Protein AF-A0A7T0BVK2-F1 (afdb_monomer)

Radius of gyration: 16.18 Å; Cα contacts (8 Å, |Δi|>4): 173; chains: 1; bounding box: 41×29×49 Å

Mean predicted aligned error: 6.43 Å

Solvent-accessible surface area (backbone atoms only — not comparable to full-atom values): 6666 Å² total; per-residue (Å²): 124,84,59,68,67,55,26,38,49,55,16,49,53,38,44,52,51,33,54,53,52,49,50,52,59,65,73,47,49,67,68,61,30,48,75,74,75,41,59,54,69,61,51,51,54,58,42,65,46,34,50,16,51,16,8,16,44,11,2,44,59,31,76,90,39,40,45,67,56,8,55,59,47,35,63,54,52,20,50,51,55,28,50,51,25,56,74,71,70,52,40,62,100,50,94,82,33,65,69,71,66,20,41,52,54,45,24,51,51,38,37,54,52,31,51,53,35,20,48,52,16,14,51,50,14,33,56,60,41,78,77,108

Structure (mmCIF, N/C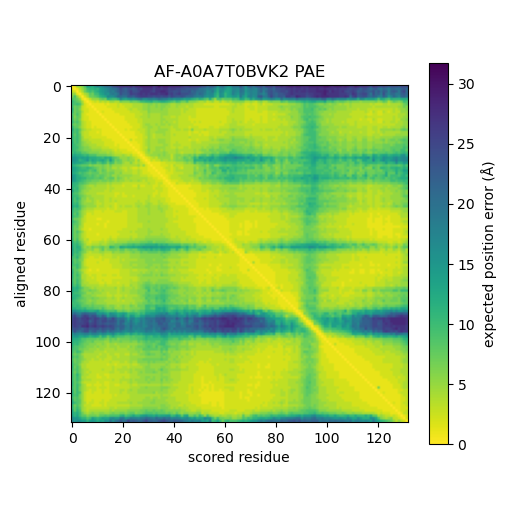A/C/O backbone):
data_AF-A0A7T0BVK2-F1
#
_entry.id   AF-A0A7T0BVK2-F1
#
loop_
_atom_site.group_PDB
_atom_site.id
_atom_site.type_symbol
_atom_site.label_atom_id
_atom_site.label_alt_id
_atom_site.label_comp_id
_atom_site.label_asym_id
_atom_site.label_entity_id
_atom_site.label_seq_id
_atom_site.pdbx_PDB_ins_code
_atom_site.Cartn_x
_atom_site.Cartn_y
_atom_site.Cartn_z
_atom_site.occupancy
_atom_site.B_iso_or_equiv
_atom_site.auth_seq_id
_atom_site.auth_comp_id
_atom_site.auth_asym_id
_atom_site.auth_atom_id
_atom_site.pdbx_PDB_model_num
ATOM 1 N N . MET A 1 1 ? 0.298 -7.810 25.614 1.00 47.44 1 MET A N 1
ATOM 2 C CA . MET A 1 1 ? 0.748 -7.564 24.225 1.00 47.44 1 MET A CA 1
ATOM 3 C C . MET A 1 1 ? 0.268 -8.588 23.179 1.00 47.44 1 MET A C 1
ATOM 5 O O . MET A 1 1 ? 0.495 -8.358 22.009 1.00 47.44 1 MET A O 1
ATOM 9 N N . LYS A 1 2 ? -0.501 -9.636 23.526 1.00 48.41 2 LYS A N 1
ATOM 10 C CA . LYS A 1 2 ? -0.890 -10.741 22.608 1.00 48.41 2 LYS A CA 1
ATOM 11 C C . LYS A 1 2 ? -1.872 -10.417 21.460 1.00 48.41 2 LYS A C 1
ATOM 13 O O . LYS A 1 2 ? -2.292 -11.306 20.735 1.00 48.41 2 LYS A O 1
ATOM 18 N N . ILE A 1 3 ? -2.328 -9.173 21.332 1.00 44.78 3 ILE A N 1
ATOM 19 C CA . ILE A 1 3 ? -3.443 -8.800 20.437 1.00 44.78 3 ILE A CA 1
ATOM 20 C C . ILE A 1 3 ? -2.969 -8.015 19.214 1.00 44.78 3 ILE A C 1
ATOM 22 O O . ILE A 1 3 ? -3.629 -8.044 18.179 1.00 44.78 3 ILE A O 1
ATOM 26 N N . LEU A 1 4 ? -1.806 -7.364 19.317 1.00 49.00 4 LEU A N 1
ATOM 27 C CA . LEU A 1 4 ? -1.128 -6.785 18.160 1.00 49.00 4 LEU A CA 1
ATOM 28 C C . LEU A 1 4 ? -0.649 -7.868 17.172 1.00 49.00 4 LEU A C 1
ATOM 30 O O . LEU A 1 4 ? -0.386 -7.552 16.021 1.00 49.00 4 LEU A O 1
ATOM 34 N N . GLU A 1 5 ? -0.580 -9.137 17.580 1.00 58.62 5 GLU A N 1
ATOM 35 C CA . GLU A 1 5 ? 0.207 -10.154 16.871 1.00 58.62 5 GLU A CA 1
ATOM 36 C C . GLU A 1 5 ? -0.568 -11.046 15.885 1.00 58.62 5 GLU A C 1
ATOM 38 O O . GLU A 1 5 ? 0.057 -11.816 15.175 1.00 58.62 5 GLU A O 1
ATOM 43 N N . SER A 1 6 ? -1.898 -10.967 15.767 1.00 68.62 6 SER A N 1
ATOM 44 C CA . SER A 1 6 ? -2.614 -11.807 14.779 1.00 68.62 6 SER A CA 1
ATOM 45 C C . S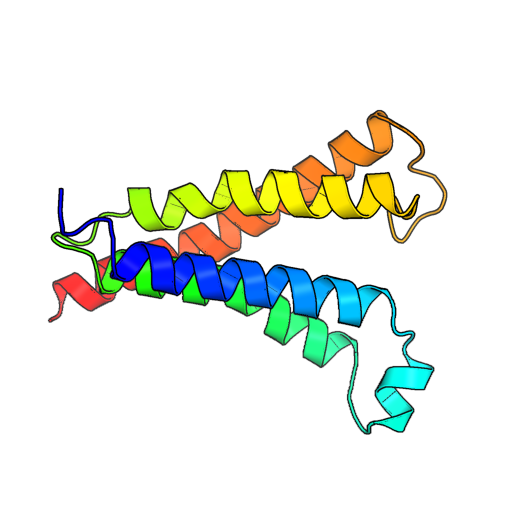ER A 1 6 ? -3.211 -11.002 13.627 1.00 68.62 6 SER A C 1
ATOM 47 O O . SER A 1 6 ? -2.919 -11.265 12.462 1.00 68.62 6 SER A O 1
ATOM 49 N N . SER A 1 7 ? -4.002 -9.967 13.923 1.00 83.19 7 SER A N 1
ATOM 50 C CA . SER A 1 7 ? -4.695 -9.198 12.881 1.00 83.19 7 SER A CA 1
ATOM 51 C C . SER A 1 7 ? -3.760 -8.323 12.052 1.00 83.19 7 SER A C 1
ATOM 53 O O . SER A 1 7 ? -3.959 -8.178 10.849 1.00 83.19 7 SER A O 1
ATOM 55 N N . TRP A 1 8 ? -2.744 -7.735 12.689 1.00 89.31 8 TRP A N 1
ATOM 56 C CA . TRP A 1 8 ? -1.752 -6.926 11.987 1.00 89.31 8 TRP A CA 1
ATOM 57 C C . TRP A 1 8 ? -0.899 -7.791 11.061 1.00 89.31 8 TRP A C 1
ATOM 59 O O . TRP A 1 8 ? -0.704 -7.424 9.910 1.00 89.31 8 TRP A O 1
ATOM 69 N N . TRP A 1 9 ? -0.486 -8.977 11.520 1.00 89.44 9 TRP A N 1
ATOM 70 C CA . TRP A 1 9 ? 0.291 -9.919 10.715 1.00 89.44 9 TRP A CA 1
ATOM 71 C C . TRP A 1 9 ? -0.459 -10.412 9.479 1.00 89.44 9 TRP A C 1
ATOM 73 O O . TRP A 1 9 ? 0.149 -10.539 8.424 1.00 89.44 9 TRP A O 1
ATOM 83 N N . LEU A 1 10 ? -1.777 -10.617 9.565 1.00 89.06 10 LEU A N 1
ATOM 84 C CA . LEU A 1 10 ? -2.598 -10.911 8.384 1.00 89.06 10 LEU A CA 1
ATOM 85 C C . LEU A 1 10 ? -2.525 -9.788 7.341 1.00 89.06 10 LEU A C 1
ATOM 87 O O . LEU A 1 10 ? -2.308 -10.053 6.161 1.00 89.06 10 LEU A O 1
ATOM 91 N N . GLY A 1 11 ? -2.672 -8.533 7.778 1.00 91.00 11 GLY A N 1
ATOM 92 C CA . GLY A 1 11 ? -2.508 -7.379 6.895 1.00 91.00 11 GLY A CA 1
ATOM 93 C C . GLY A 1 11 ? -1.083 -7.282 6.345 1.00 91.00 11 GLY A C 1
ATOM 94 O O . GLY A 1 11 ? -0.898 -7.097 5.148 1.00 91.00 11 GLY A O 1
ATOM 95 N N . PHE A 1 12 ? -0.074 -7.498 7.186 1.00 90.56 12 PHE A N 1
ATOM 96 C CA . PHE A 1 12 ? 1.329 -7.471 6.785 1.00 90.56 12 PHE A CA 1
ATOM 97 C C . PHE A 1 12 ? 1.653 -8.534 5.726 1.00 90.56 12 PHE A C 1
ATOM 99 O O . PHE A 1 12 ? 2.277 -8.215 4.720 1.00 90.56 12 PHE A O 1
ATOM 106 N N . MET A 1 13 ? 1.171 -9.770 5.883 1.00 91.56 13 MET A N 1
ATOM 107 C CA . MET A 1 13 ? 1.349 -10.828 4.881 1.00 91.56 13 MET A CA 1
ATOM 108 C C . MET A 1 13 ? 0.707 -10.460 3.539 1.00 91.56 13 MET A C 1
ATOM 110 O O . MET A 1 13 ? 1.286 -10.734 2.490 1.00 91.56 13 MET A O 1
ATOM 114 N N . LEU A 1 14 ? -0.447 -9.783 3.555 1.00 91.12 14 LEU A N 1
ATOM 115 C CA . LEU A 1 14 ? -1.063 -9.253 2.336 1.00 91.12 14 LEU A CA 1
ATOM 116 C C . LEU A 1 14 ? -0.232 -8.136 1.697 1.00 91.12 14 LEU A C 1
ATOM 118 O O . LEU A 1 14 ? -0.144 -8.094 0.474 1.00 91.12 14 LEU A O 1
ATOM 122 N N . ILE A 1 15 ? 0.406 -7.269 2.492 1.00 90.31 15 ILE A N 1
ATOM 123 C CA . ILE A 1 15 ? 1.349 -6.264 1.975 1.00 90.31 15 ILE A CA 1
ATOM 124 C C . ILE A 1 15 ? 2.565 -6.934 1.332 1.00 90.31 15 ILE A C 1
ATOM 126 O O . ILE A 1 15 ? 2.966 -6.544 0.241 1.00 90.31 15 ILE A O 1
ATOM 130 N N . ILE A 1 16 ? 3.135 -7.965 1.958 1.00 89.25 16 ILE A N 1
ATOM 131 C CA . ILE A 1 16 ? 4.259 -8.711 1.378 1.00 89.25 16 ILE A CA 1
ATOM 132 C C . ILE A 1 16 ? 3.843 -9.391 0.070 1.00 89.25 16 ILE A C 1
ATOM 134 O O . ILE A 1 16 ? 4.543 -9.272 -0.933 1.00 89.25 16 ILE A O 1
ATOM 138 N N . PHE A 1 17 ? 2.678 -10.042 0.046 1.00 88.62 17 PHE A N 1
ATOM 139 C CA . PHE A 1 17 ? 2.135 -10.644 -1.170 1.00 88.62 17 PHE A CA 1
ATOM 140 C C . PHE A 1 17 ? 1.917 -9.602 -2.275 1.00 88.62 17 PHE A C 1
ATOM 142 O O . PHE A 1 17 ? 2.317 -9.823 -3.416 1.00 88.62 17 PHE A O 1
ATOM 149 N N . PHE A 1 18 ? 1.358 -8.441 -1.927 1.00 87.50 18 PHE A N 1
ATOM 150 C CA . PHE A 1 18 ? 1.220 -7.296 -2.824 1.00 87.50 18 PHE A CA 1
ATOM 151 C C . PHE A 1 18 ? 2.564 -6.860 -3.413 1.00 87.50 18 PHE A C 1
ATOM 153 O O . PHE A 1 18 ? 2.666 -6.708 -4.626 1.00 87.50 18 PHE A O 1
ATOM 160 N N . LEU A 1 19 ? 3.596 -6.692 -2.583 1.00 8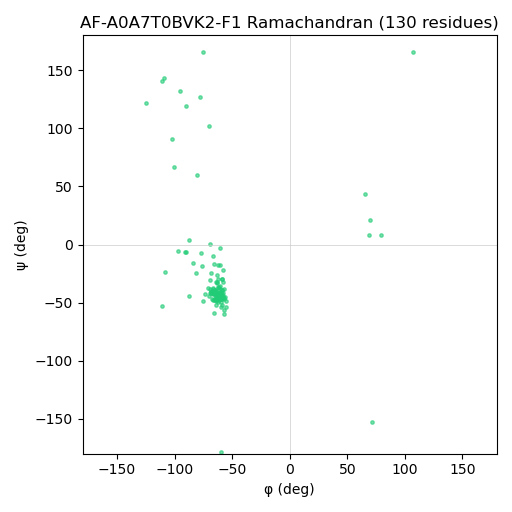4.75 19 LEU A N 1
ATOM 161 C CA . LEU A 1 19 ? 4.918 -6.264 -3.040 1.00 84.75 19 LEU A CA 1
ATOM 162 C C . LEU A 1 19 ? 5.542 -7.283 -3.996 1.00 84.75 19 LEU A C 1
ATOM 164 O O . LEU A 1 19 ? 6.096 -6.896 -5.022 1.00 84.75 19 LEU A O 1
ATOM 168 N N . ILE A 1 20 ? 5.428 -8.580 -3.700 1.00 86.25 20 ILE A N 1
ATOM 169 C CA . ILE A 1 20 ? 5.944 -9.640 -4.575 1.00 86.25 20 ILE A CA 1
ATOM 170 C C . ILE A 1 20 ? 5.192 -9.633 -5.911 1.00 86.25 20 ILE A C 1
ATOM 172 O O . ILE A 1 20 ? 5.814 -9.557 -6.969 1.00 86.25 20 ILE A O 1
ATOM 176 N N . MET A 1 21 ? 3.857 -9.657 -5.876 1.00 86.00 21 MET A N 1
ATOM 177 C CA . MET A 1 21 ? 3.031 -9.693 -7.086 1.00 86.00 21 MET A CA 1
ATOM 178 C C . MET A 1 21 ? 3.166 -8.425 -7.929 1.00 86.00 21 MET A C 1
ATOM 180 O O . MET A 1 21 ? 3.224 -8.512 -9.152 1.00 86.00 21 MET A O 1
ATOM 184 N N . GLY A 1 22 ? 3.249 -7.255 -7.293 1.00 81.00 22 GLY A N 1
ATOM 185 C CA . GLY A 1 22 ? 3.441 -5.975 -7.970 1.00 81.00 22 GLY A CA 1
ATOM 186 C C . GLY A 1 22 ? 4.773 -5.907 -8.705 1.00 81.00 22 GLY A C 1
ATOM 187 O O . GLY A 1 22 ? 4.808 -5.477 -9.854 1.00 81.00 22 GLY A O 1
ATOM 188 N N . ASN A 1 23 ? 5.846 -6.410 -8.092 1.00 77.94 23 ASN A N 1
ATOM 189 C CA . ASN A 1 23 ? 7.148 -6.487 -8.751 1.00 77.94 23 ASN A CA 1
ATOM 190 C C . ASN A 1 23 ? 7.163 -7.511 -9.888 1.00 77.94 23 ASN A C 1
ATOM 192 O O . ASN A 1 23 ? 7.660 -7.207 -10.968 1.00 77.94 23 ASN A O 1
ATOM 196 N N . LEU A 1 24 ? 6.557 -8.688 -9.706 1.00 78.3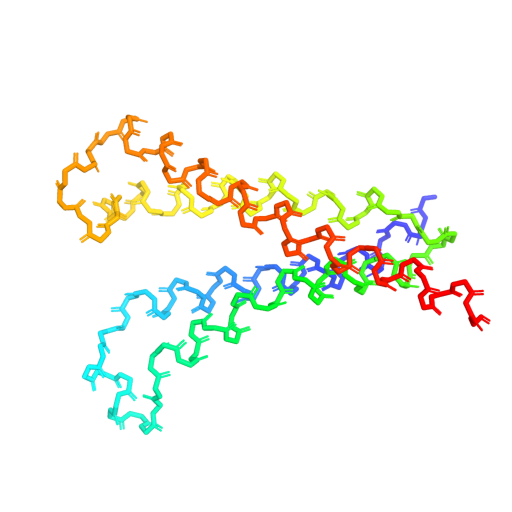8 24 LEU A N 1
ATOM 197 C CA . LEU A 1 24 ? 6.411 -9.653 -10.802 1.00 78.38 24 LEU A CA 1
ATOM 198 C C . LEU A 1 24 ? 5.634 -9.045 -11.980 1.00 78.38 24 LEU A C 1
ATOM 200 O O . LEU A 1 24 ? 6.042 -9.188 -13.130 1.00 78.38 24 LEU A O 1
ATOM 204 N N . ALA A 1 25 ? 4.551 -8.314 -11.704 1.00 78.50 25 ALA A N 1
ATOM 205 C CA . ALA A 1 25 ? 3.760 -7.639 -12.730 1.00 78.50 25 ALA A CA 1
ATOM 206 C C . ALA A 1 25 ? 4.495 -6.470 -13.412 1.00 78.50 25 ALA A C 1
ATOM 208 O O . ALA A 1 25 ? 4.173 -6.125 -14.553 1.00 78.50 25 ALA A O 1
ATOM 209 N N . ALA A 1 26 ? 5.473 -5.865 -12.734 1.00 72.31 26 ALA A N 1
ATOM 210 C CA . ALA A 1 26 ? 6.351 -4.857 -13.316 1.00 72.31 26 ALA A CA 1
ATOM 211 C C . ALA A 1 26 ? 7.376 -5.482 -14.277 1.00 72.31 26 ALA A C 1
ATOM 213 O O . ALA A 1 26 ? 7.536 -4.967 -15.380 1.00 72.31 26 ALA A O 1
ATOM 214 N N . ILE A 1 27 ? 7.978 -6.619 -13.897 1.00 73.81 27 ILE A N 1
ATOM 215 C CA . ILE A 1 27 ? 8.977 -7.348 -14.700 1.00 73.81 27 ILE A CA 1
ATOM 216 C C . ILE A 1 27 ? 8.366 -7.902 -15.992 1.00 73.81 27 ILE A C 1
ATOM 218 O O . ILE A 1 27 ? 9.000 -7.877 -17.048 1.00 73.81 27 ILE A O 1
ATOM 222 N N . PHE A 1 28 ? 7.135 -8.421 -15.930 1.00 74.62 28 PHE A N 1
ATOM 223 C CA . PHE A 1 28 ? 6.481 -8.955 -17.120 1.00 74.62 28 PHE A CA 1
ATOM 224 C C . PHE A 1 28 ? 5.919 -7.837 -18.011 1.00 74.62 28 PHE A C 1
ATOM 226 O O . PHE A 1 28 ? 5.107 -7.005 -17.594 1.00 74.62 28 PHE A O 1
ATOM 233 N N . ASN A 1 29 ? 6.295 -7.859 -19.288 1.00 74.25 29 ASN A N 1
ATOM 234 C CA . ASN A 1 29 ? 5.733 -6.973 -20.298 1.00 74.25 29 ASN A CA 1
ATOM 235 C C . ASN A 1 29 ? 4.314 -7.416 -20.712 1.00 74.25 29 ASN A C 1
ATOM 237 O O . ASN A 1 29 ? 3.868 -8.534 -20.438 1.00 74.25 29 ASN A O 1
ATOM 241 N N . GLY A 1 30 ? 3.583 -6.537 -21.407 1.00 75.19 30 GLY A N 1
ATOM 242 C CA . GLY A 1 30 ? 2.208 -6.829 -21.841 1.00 75.19 30 GLY A CA 1
ATOM 243 C C . GLY A 1 30 ? 2.092 -8.075 -22.732 1.00 75.19 30 GLY A C 1
ATOM 244 O O . GLY A 1 30 ? 1.093 -8.788 -22.671 1.00 75.19 30 GLY A O 1
ATOM 245 N N . TYR A 1 31 ? 3.134 -8.390 -23.507 1.00 79.06 31 TYR A N 1
ATOM 246 C CA . TYR A 1 31 ? 3.170 -9.585 -24.352 1.00 79.06 31 TYR A CA 1
ATOM 247 C C . TYR A 1 31 ? 3.204 -10.884 -23.530 1.00 79.06 31 TYR A C 1
ATOM 249 O O . TYR A 1 31 ? 2.474 -11.828 -23.836 1.00 79.06 31 TYR A O 1
ATOM 257 N N . GLN A 1 32 ? 4.006 -10.931 -22.464 1.00 84.19 32 GLN A N 1
ATOM 258 C CA . GLN A 1 32 ? 4.082 -12.079 -21.558 1.00 84.19 32 GLN A CA 1
ATOM 259 C C . GLN A 1 32 ? 2.762 -12.277 -20.803 1.00 84.19 32 GLN A C 1
ATOM 261 O O . GLN A 1 32 ? 2.270 -13.399 -20.734 1.00 84.19 32 GLN A O 1
ATOM 266 N N . PHE A 1 33 ? 2.131 -11.198 -20.327 1.00 84.00 33 PHE A N 1
ATOM 267 C CA . PHE A 1 33 ? 0.797 -11.262 -19.714 1.00 84.00 33 PHE A CA 1
ATOM 268 C C . PHE A 1 33 ? -0.261 -11.830 -20.673 1.00 84.00 33 PHE A C 1
ATOM 270 O O . PHE A 1 33 ? -0.981 -12.764 -20.314 1.00 84.00 33 PHE A O 1
ATOM 277 N N . ASN A 1 34 ? -0.288 -11.352 -21.921 1.00 84.88 34 ASN A N 1
ATOM 278 C CA . ASN A 1 34 ? -1.221 -11.845 -22.935 1.00 84.88 34 ASN A CA 1
ATOM 279 C C . ASN A 1 34 ? -1.010 -13.330 -23.273 1.00 84.88 34 ASN A C 1
ATOM 281 O O . ASN A 1 34 ? -1.981 -14.037 -23.530 1.00 84.88 34 ASN A O 1
ATOM 285 N N . ARG A 1 35 ? 0.231 -13.839 -23.229 1.00 88.50 35 ARG A N 1
ATOM 286 C CA . ARG A 1 35 ? 0.526 -15.277 -23.405 1.00 88.50 35 ARG A CA 1
ATOM 287 C C . ARG A 1 35 ? -0.108 -16.152 -22.321 1.00 88.50 35 ARG A C 1
ATOM 289 O O . ARG A 1 35 ? -0.453 -17.293 -22.608 1.00 88.50 35 ARG A O 1
ATOM 296 N N . PHE A 1 36 ? -0.291 -15.619 -21.115 1.00 85.50 36 PHE A N 1
ATOM 297 C CA . PHE A 1 36 ? -1.021 -16.282 -20.033 1.00 85.50 36 PHE A CA 1
ATOM 298 C C . PHE A 1 36 ? -2.536 -16.018 -20.071 1.00 85.50 36 PHE A C 1
ATOM 300 O O . PHE A 1 36 ? -3.249 -16.452 -19.171 1.00 85.50 36 PHE A O 1
ATOM 307 N N . GLY A 1 37 ? -3.043 -15.311 -21.089 1.00 87.94 37 GLY A N 1
ATOM 308 C CA . GLY A 1 37 ? -4.451 -14.917 -21.177 1.00 87.94 37 GLY A CA 1
ATOM 309 C C . GLY A 1 37 ? -4.852 -13.852 -20.151 1.00 87.94 37 GLY A C 1
ATOM 310 O O . GLY A 1 37 ? -6.031 -13.724 -19.828 1.00 87.94 37 GLY A O 1
ATOM 311 N N . LEU A 1 38 ? -3.885 -13.104 -19.613 1.00 86.88 38 LEU A N 1
ATOM 312 C CA . LEU A 1 38 ? -4.100 -12.095 -18.582 1.00 86.88 38 LEU A CA 1
ATOM 313 C C . LEU A 1 38 ? -3.922 -10.684 -19.148 1.00 86.88 38 LEU A C 1
ATOM 315 O O . LEU A 1 38 ? -3.020 -10.425 -19.940 1.00 86.88 38 LEU A O 1
ATOM 319 N N . ASN A 1 39 ? -4.743 -9.745 -18.676 1.00 87.44 39 ASN A N 1
ATOM 320 C CA . ASN A 1 39 ? -4.556 -8.321 -18.941 1.00 87.44 39 ASN A CA 1
ATOM 321 C C . ASN A 1 39 ? -3.678 -7.705 -17.835 1.00 87.44 39 ASN A C 1
ATOM 323 O O . ASN A 1 39 ? -4.052 -7.727 -16.660 1.00 87.44 39 ASN A O 1
ATOM 327 N N . ARG A 1 40 ? -2.516 -7.151 -18.210 1.00 82.62 40 ARG A N 1
ATOM 328 C CA . ARG A 1 40 ? -1.548 -6.551 -17.274 1.00 82.62 40 ARG A CA 1
ATOM 329 C C . ARG A 1 40 ? -2.155 -5.425 -16.440 1.00 82.62 40 ARG A C 1
ATOM 331 O O . ARG A 1 40 ? -1.958 -5.402 -15.229 1.00 82.62 40 ARG A O 1
ATOM 338 N N . ASP A 1 41 ? -2.906 -4.524 -17.065 1.00 86.00 41 ASP A N 1
ATOM 339 C CA . ASP A 1 41 ? -3.496 -3.368 -16.383 1.00 86.00 41 ASP A CA 1
ATOM 340 C C . ASP A 1 41 ? -4.535 -3.822 -15.360 1.00 86.00 41 ASP A C 1
ATOM 342 O O . ASP A 1 41 ? -4.559 -3.336 -14.230 1.00 86.00 41 ASP A O 1
ATOM 346 N N . PHE A 1 42 ? -5.335 -4.830 -15.713 1.00 85.62 42 PHE A N 1
ATOM 347 C CA . PHE A 1 42 ? -6.283 -5.438 -14.787 1.00 85.62 42 PHE A CA 1
ATOM 348 C C . PHE A 1 42 ? -5.581 -6.085 -13.584 1.00 85.62 42 PHE A C 1
ATOM 350 O O . PHE A 1 42 ? -5.996 -5.877 -12.443 1.00 85.62 42 PHE A O 1
ATOM 357 N N . VAL A 1 43 ? -4.490 -6.824 -13.811 1.00 86.62 43 VAL A N 1
ATOM 358 C CA . VAL A 1 43 ? -3.701 -7.430 -12.726 1.00 86.62 43 VAL A CA 1
ATOM 359 C C . VAL A 1 43 ? -3.093 -6.356 -11.826 1.00 86.62 43 VAL A C 1
ATOM 361 O O . VAL A 1 43 ? -3.180 -6.472 -10.605 1.00 86.62 43 VAL A O 1
ATOM 364 N N . LEU A 1 44 ? -2.541 -5.285 -12.399 1.00 83.06 44 LEU A N 1
ATOM 365 C CA . LEU A 1 44 ? -2.010 -4.165 -11.625 1.00 83.06 44 LEU A CA 1
ATOM 366 C C . LEU A 1 44 ? -3.104 -3.499 -10.783 1.00 83.06 44 LEU A C 1
ATOM 368 O O . LEU A 1 44 ? -2.884 -3.275 -9.596 1.00 83.06 44 LEU A O 1
ATOM 372 N N . ILE A 1 45 ? -4.293 -3.247 -11.341 1.00 85.56 45 ILE A N 1
ATOM 373 C CA . ILE A 1 45 ? -5.439 -2.698 -10.593 1.00 85.56 45 ILE A CA 1
ATOM 374 C C . ILE A 1 45 ? -5.801 -3.597 -9.404 1.00 85.56 45 ILE A C 1
ATOM 376 O O . ILE A 1 45 ? -5.975 -3.098 -8.292 1.00 85.56 45 ILE A O 1
ATOM 380 N N . LEU A 1 46 ? -5.883 -4.917 -9.606 1.00 86.56 46 LEU A N 1
ATOM 381 C CA . LEU A 1 46 ? -6.177 -5.861 -8.522 1.00 86.56 46 LEU A CA 1
ATOM 382 C C . LEU A 1 46 ? -5.113 -5.819 -7.425 1.00 86.56 46 LEU A C 1
ATOM 384 O O . LEU A 1 46 ? -5.441 -5.792 -6.238 1.00 86.56 46 LEU A O 1
ATOM 388 N N . VAL A 1 47 ? -3.842 -5.776 -7.821 1.00 85.75 47 VAL A N 1
ATOM 389 C CA . VAL A 1 47 ? -2.710 -5.663 -6.901 1.00 85.75 47 VAL A CA 1
ATOM 390 C C . VAL A 1 47 ? -2.827 -4.356 -6.103 1.00 85.75 47 VAL A C 1
ATOM 392 O O . VAL A 1 47 ? -2.774 -4.393 -4.878 1.00 85.75 47 VAL A O 1
ATOM 395 N N . TRP A 1 48 ? -3.153 -3.225 -6.732 1.00 82.56 48 TRP A N 1
ATOM 396 C CA . TRP A 1 48 ? -3.350 -1.934 -6.051 1.00 82.56 48 TRP A CA 1
ATOM 397 C C . TRP A 1 48 ? -4.502 -1.885 -5.031 1.00 82.56 48 TRP A C 1
ATOM 399 O O . TRP A 1 48 ? -4.507 -1.003 -4.171 1.00 82.56 48 TRP A O 1
ATOM 409 N N . ILE A 1 49 ? -5.451 -2.826 -5.059 1.00 88.25 49 ILE A N 1
ATOM 410 C CA . ILE A 1 49 ? -6.530 -2.924 -4.058 1.00 88.25 49 ILE A CA 1
ATOM 411 C C . ILE A 1 49 ? -6.056 -3.634 -2.775 1.00 88.25 49 ILE A C 1
ATOM 413 O O . ILE A 1 49 ? -6.598 -3.399 -1.691 1.00 88.25 49 ILE A O 1
ATOM 417 N N . LEU A 1 50 ? -5.018 -4.472 -2.854 1.00 90.44 50 LEU A N 1
ATOM 418 C CA . LEU A 1 50 ? -4.529 -5.265 -1.719 1.00 90.44 50 LEU A CA 1
ATOM 419 C C . LEU A 1 50 ? -4.096 -4.425 -0.503 1.00 90.44 50 LEU A C 1
ATOM 421 O O . LEU A 1 50 ? -4.444 -4.823 0.610 1.00 90.44 50 LEU A O 1
ATOM 425 N N . PRO A 1 51 ? -3.430 -3.259 -0.644 1.00 91.88 51 PRO A N 1
ATOM 426 C CA . PRO A 1 51 ? -3.145 -2.368 0.482 1.00 91.88 51 PRO A CA 1
ATOM 427 C C . PRO A 1 51 ? -4.389 -1.913 1.253 1.00 91.88 51 PRO A C 1
ATOM 429 O O . PRO A 1 51 ? -4.369 -1.850 2.486 1.00 91.88 51 PRO A O 1
ATOM 432 N N . ALA A 1 52 ? -5.490 -1.642 0.544 1.00 94.12 52 ALA A N 1
ATOM 433 C CA . ALA A 1 52 ? -6.762 -1.289 1.167 1.00 94.12 52 ALA A CA 1
ATOM 434 C C . ALA A 1 52 ? -7.368 -2.487 1.914 1.00 94.12 52 ALA A C 1
ATOM 436 O O . ALA A 1 52 ? -7.864 -2.340 3.030 1.00 94.12 52 ALA A O 1
ATOM 437 N N . LEU A 1 53 ? -7.291 -3.692 1.342 1.00 94.25 53 LEU A N 1
ATOM 438 C CA . LEU A 1 53 ? -7.766 -4.910 2.003 1.00 94.25 53 LEU A CA 1
ATOM 439 C C . LEU A 1 53 ? -6.926 -5.259 3.244 1.00 94.25 53 LEU A C 1
ATOM 441 O O . LEU A 1 53 ? -7.472 -5.618 4.288 1.00 94.25 53 LEU A O 1
ATOM 445 N N . ALA A 1 54 ? -5.605 -5.121 3.150 1.00 94.12 54 ALA A N 1
ATOM 446 C CA . ALA A 1 54 ? -4.674 -5.357 4.245 1.00 94.12 54 ALA A CA 1
ATOM 447 C C . ALA A 1 54 ? -4.970 -4.440 5.437 1.00 94.12 54 ALA A C 1
ATOM 449 O O . ALA A 1 54 ? -5.119 -4.910 6.570 1.00 94.12 54 ALA A O 1
ATOM 450 N N . SER A 1 55 ? -5.113 -3.137 5.183 1.00 95.31 55 SER A N 1
ATOM 451 C CA . SER A 1 55 ? -5.425 -2.164 6.228 1.00 95.31 55 SER A CA 1
ATOM 452 C C . SER A 1 55 ? -6.827 -2.364 6.804 1.00 95.31 55 SER A C 1
ATOM 454 O O . SER A 1 55 ? -7.003 -2.303 8.024 1.00 95.31 55 SER A O 1
ATOM 456 N N . PHE A 1 56 ? -7.805 -2.707 5.959 1.00 95.62 56 PHE A N 1
ATOM 457 C CA . PHE A 1 56 ? -9.147 -3.088 6.384 1.00 95.62 56 PHE A CA 1
ATOM 458 C C . PHE A 1 56 ? -9.113 -4.246 7.381 1.00 95.62 56 PHE A C 1
ATOM 460 O O . PHE A 1 56 ? -9.650 -4.121 8.483 1.00 95.62 56 PHE A O 1
ATOM 467 N N . LEU A 1 57 ? -8.452 -5.353 7.033 1.00 93.62 57 LEU A N 1
ATOM 468 C CA . LEU A 1 57 ? -8.384 -6.539 7.886 1.00 93.62 57 LEU A CA 1
ATOM 469 C C . LEU A 1 57 ? -7.646 -6.257 9.194 1.00 93.62 57 LEU A C 1
ATOM 471 O O . LEU A 1 57 ? -8.119 -6.673 10.255 1.00 93.62 57 LEU A O 1
ATOM 475 N N . ALA A 1 58 ? -6.544 -5.505 9.140 1.00 93.44 58 ALA A N 1
ATOM 476 C CA . ALA A 1 58 ? -5.791 -5.125 10.329 1.00 93.44 58 ALA A CA 1
ATOM 477 C C . ALA A 1 58 ? -6.663 -4.349 11.329 1.00 93.44 58 ALA A C 1
ATOM 479 O O . ALA A 1 58 ? -6.653 -4.661 12.522 1.00 93.44 58 ALA A O 1
ATOM 480 N N . VAL A 1 59 ? -7.471 -3.393 10.856 1.00 93.94 59 VAL A N 1
ATOM 481 C CA . VAL A 1 59 ? -8.362 -2.598 11.715 1.00 93.94 59 VAL A CA 1
ATOM 482 C C . VAL A 1 59 ? -9.584 -3.402 12.157 1.00 93.94 59 VAL A C 1
ATOM 484 O O . VAL A 1 59 ? -9.887 -3.451 13.356 1.00 93.94 59 VAL A O 1
ATOM 487 N N . PHE A 1 60 ? -10.263 -4.075 11.226 1.00 93.12 60 PHE A N 1
ATOM 488 C CA . PHE A 1 60 ? -11.480 -4.842 11.489 1.00 93.12 60 PHE A CA 1
ATOM 489 C C . PHE A 1 60 ? -11.230 -5.963 12.508 1.00 93.12 60 PHE A C 1
ATOM 491 O O . PHE A 1 60 ? -12.003 -6.125 13.449 1.00 93.12 60 PHE A O 1
ATOM 498 N N . LYS A 1 61 ? -10.111 -6.690 12.402 1.00 90.31 61 LYS A N 1
ATOM 499 C CA . LYS A 1 61 ? -9.789 -7.821 13.291 1.00 90.31 61 LYS A CA 1
ATOM 500 C C . LYS A 1 61 ? -9.005 -7.452 14.558 1.00 90.31 61 LYS A C 1
ATOM 502 O O . LYS A 1 61 ? -8.823 -8.320 15.406 1.00 90.31 61 LYS A O 1
ATOM 507 N N . SER A 1 62 ? -8.554 -6.202 14.721 1.00 88.69 62 SER A N 1
ATOM 508 C CA . SER A 1 62 ? -7.829 -5.751 15.932 1.00 88.69 62 SER A CA 1
ATOM 509 C C . SER A 1 62 ? -8.668 -5.907 17.215 1.00 88.69 62 SER A C 1
ATOM 511 O O . SER A 1 62 ? -9.818 -6.320 17.149 1.00 88.69 62 SER A O 1
ATOM 513 N N . LYS A 1 63 ? -8.207 -5.523 18.410 1.00 81.31 63 LYS A N 1
ATOM 514 C CA . LYS A 1 63 ? -9.155 -5.184 19.500 1.00 81.31 63 LYS A CA 1
ATOM 515 C C . LYS A 1 63 ? -9.385 -3.676 19.522 1.00 81.31 63 LYS A C 1
ATOM 517 O O . LYS A 1 63 ? -8.429 -2.916 19.434 1.00 81.31 63 LYS A O 1
ATOM 522 N N . GLY A 1 64 ? -10.650 -3.261 19.592 1.00 79.88 64 GLY A N 1
ATOM 523 C CA . GLY A 1 64 ? -11.038 -1.847 19.659 1.00 79.88 64 GLY A CA 1
ATOM 524 C C . GLY A 1 64 ? -11.030 -1.077 18.331 1.00 79.88 64 GLY A C 1
ATOM 525 O O . GLY A 1 64 ? -11.207 0.135 18.346 1.00 79.88 64 GLY A O 1
ATOM 526 N N . GLY A 1 65 ? -10.841 -1.737 17.183 1.00 82.94 65 GLY A N 1
ATOM 527 C CA . GLY A 1 65 ? -10.871 -1.076 15.871 1.00 82.94 65 GLY A CA 1
ATOM 528 C C . GLY A 1 65 ? -9.726 -0.080 15.699 1.00 82.94 65 GLY A C 1
ATOM 529 O O . GLY A 1 65 ? -9.944 1.046 15.250 1.00 82.94 65 GLY A O 1
ATOM 530 N N . ASN A 1 66 ? -8.518 -0.468 16.116 1.00 89.00 66 ASN A N 1
ATOM 531 C CA . ASN A 1 66 ? -7.373 0.428 16.172 1.00 89.00 66 ASN A CA 1
ATOM 532 C C . ASN A 1 66 ? -6.878 0.792 14.762 1.00 89.00 66 ASN A C 1
ATOM 534 O O . ASN A 1 66 ? -6.163 0.016 14.130 1.00 89.00 66 ASN A O 1
ATOM 538 N N . ILE A 1 67 ? -7.233 1.996 14.301 1.00 91.62 67 ILE A N 1
ATOM 539 C CA . ILE A 1 67 ? -6.825 2.547 12.998 1.00 91.62 67 ILE A CA 1
ATOM 540 C C . ILE A 1 67 ? -5.302 2.613 12.855 1.00 91.62 67 ILE A C 1
ATOM 542 O O . ILE A 1 67 ? -4.797 2.420 11.751 1.00 91.62 67 ILE A O 1
ATOM 546 N N . LEU A 1 68 ? -4.563 2.834 13.949 1.00 91.56 68 LEU A N 1
ATOM 547 C CA . LEU A 1 68 ? -3.102 2.956 13.896 1.00 91.56 68 LEU A CA 1
ATOM 548 C C . LEU A 1 68 ? -2.444 1.694 13.324 1.00 91.56 68 LEU A C 1
ATOM 550 O O . LEU A 1 68 ? -1.420 1.794 12.656 1.00 91.56 68 LEU A O 1
ATOM 554 N N . LEU A 1 69 ? -3.060 0.520 13.511 1.00 91.12 69 LEU A N 1
ATOM 555 C CA . LEU A 1 69 ? -2.575 -0.724 12.914 1.00 91.12 69 LEU A CA 1
ATOM 556 C C . LEU A 1 69 ? -2.676 -0.703 11.388 1.00 91.12 69 LEU A C 1
ATOM 558 O O . LEU A 1 69 ? -1.731 -1.110 10.726 1.00 91.12 69 LEU A O 1
ATOM 562 N N . GLY A 1 70 ? -3.775 -0.198 10.826 1.00 91.50 70 GLY A N 1
ATOM 563 C CA . GLY A 1 70 ? -3.911 -0.048 9.376 1.00 91.50 70 GLY A CA 1
ATOM 564 C C . GLY A 1 70 ? -2.960 1.013 8.822 1.00 91.50 70 GLY A C 1
ATOM 565 O O . GLY A 1 70 ? -2.232 0.748 7.870 1.00 91.50 70 GLY A O 1
ATOM 566 N N . LEU A 1 71 ? -2.893 2.183 9.469 1.00 94.12 71 LEU A N 1
ATOM 567 C CA . LEU A 1 71 ? -2.019 3.287 9.047 1.00 94.12 71 LEU A CA 1
ATOM 568 C C . LEU A 1 71 ? -0.528 2.938 9.111 1.00 94.12 71 LEU A C 1
ATOM 570 O O . LEU A 1 71 ? 0.252 3.485 8.336 1.00 94.12 71 LEU A O 1
ATOM 574 N N . SER A 1 72 ? -0.124 2.004 9.976 1.00 93.44 72 SER A N 1
ATOM 575 C CA . SER A 1 72 ? 1.270 1.549 10.058 1.00 93.44 72 SER A CA 1
ATOM 576 C C . SER A 1 72 ? 1.803 0.932 8.756 1.00 93.44 72 SER A C 1
ATOM 578 O O . SER A 1 72 ? 3.015 0.876 8.565 1.00 93.44 72 SER A O 1
ATOM 580 N N . PHE A 1 73 ? 0.929 0.528 7.828 1.00 93.62 73 PHE A N 1
ATOM 581 C CA . PHE A 1 73 ? 1.337 0.039 6.510 1.00 93.62 73 PHE A CA 1
ATOM 582 C C . PHE A 1 73 ? 1.766 1.155 5.547 1.00 93.62 73 PHE A C 1
ATOM 584 O O . PHE A 1 73 ? 2.477 0.870 4.586 1.00 93.62 73 PHE A O 1
ATOM 591 N N . ILE A 1 74 ? 1.400 2.420 5.805 1.00 94.00 74 ILE A N 1
ATOM 592 C CA . ILE A 1 74 ? 1.768 3.564 4.954 1.00 94.00 74 ILE A CA 1
ATOM 593 C C . ILE A 1 74 ? 3.286 3.681 4.808 1.00 94.00 74 ILE A C 1
ATOM 595 O O . ILE A 1 74 ? 3.752 3.639 3.668 1.00 94.00 74 ILE A O 1
ATOM 599 N N . PRO A 1 75 ? 4.082 3.790 5.893 1.00 92.75 75 PRO A N 1
ATOM 600 C CA . PRO A 1 75 ? 5.531 3.865 5.748 1.00 92.75 75 PRO A CA 1
ATOM 601 C C . PRO A 1 75 ? 6.096 2.612 5.069 1.00 92.75 75 PRO A C 1
ATOM 603 O O . PRO A 1 75 ? 6.964 2.736 4.215 1.00 92.75 75 PRO A O 1
ATOM 606 N N . ILE A 1 76 ? 5.568 1.418 5.356 1.00 91.62 76 ILE A N 1
ATOM 607 C CA . ILE A 1 76 ? 6.070 0.165 4.768 1.00 91.62 76 ILE A CA 1
ATOM 608 C C . ILE A 1 76 ? 5.980 0.200 3.240 1.00 91.62 76 ILE A C 1
ATOM 610 O O . ILE A 1 76 ? 6.980 -0.031 2.564 1.00 91.62 76 ILE A O 1
ATOM 614 N N . ILE A 1 77 ? 4.811 0.526 2.685 1.00 89.50 77 ILE A N 1
ATOM 615 C CA . ILE A 1 77 ? 4.622 0.602 1.229 1.00 89.50 77 ILE A CA 1
ATOM 616 C C . ILE A 1 77 ? 5.396 1.783 0.636 1.00 89.50 77 ILE A C 1
ATOM 618 O O . ILE A 1 77 ? 6.049 1.632 -0.396 1.00 89.50 77 ILE A O 1
ATOM 622 N N . SER A 1 78 ? 5.364 2.935 1.312 1.00 90.44 78 SER A N 1
ATOM 623 C CA . SER A 1 78 ? 6.017 4.159 0.836 1.00 90.44 78 SER A CA 1
ATOM 624 C C . SER A 1 78 ? 7.530 4.011 0.735 1.00 90.44 78 SER A C 1
ATOM 626 O O . SER A 1 78 ? 8.116 4.601 -0.157 1.00 90.44 78 SER A O 1
ATOM 628 N N . PHE A 1 79 ? 8.166 3.215 1.599 1.00 89.50 79 PHE A N 1
ATOM 629 C CA . PHE A 1 79 ? 9.601 2.939 1.510 1.00 89.50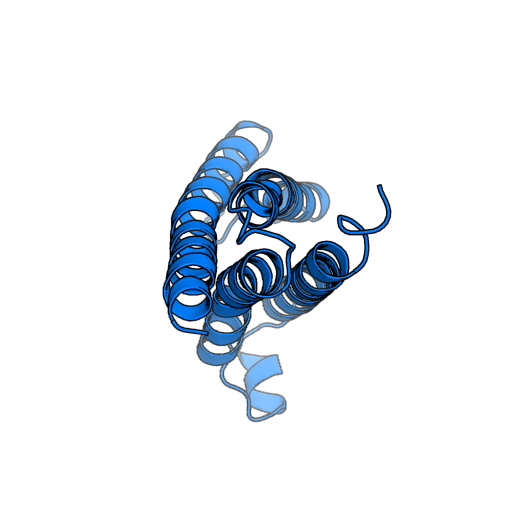 79 PHE A CA 1
ATOM 630 C C . PHE A 1 79 ? 9.923 1.751 0.599 1.00 89.50 79 PHE A C 1
ATOM 632 O O . PHE A 1 79 ? 10.827 1.849 -0.224 1.00 89.50 79 PHE A O 1
ATOM 639 N N . SER A 1 80 ? 9.184 0.644 0.700 1.00 85.94 80 SER A N 1
ATOM 640 C CA . SER A 1 80 ? 9.522 -0.584 -0.038 1.00 85.94 80 SER A CA 1
ATOM 641 C C . SER A 1 80 ? 9.446 -0.423 -1.556 1.00 85.94 80 SER A C 1
ATOM 643 O O . SER A 1 80 ? 10.372 -0.841 -2.245 1.00 85.94 80 SER A O 1
ATOM 645 N N . GLY A 1 81 ? 8.397 0.214 -2.085 1.00 80.38 81 GLY A N 1
ATOM 646 C CA . GLY A 1 81 ? 8.234 0.419 -3.527 1.00 80.38 81 GLY A CA 1
ATOM 647 C C . GLY A 1 81 ? 9.409 1.174 -4.164 1.00 80.38 81 GLY A C 1
ATOM 648 O O . GLY A 1 81 ? 10.090 0.614 -5.024 1.00 80.38 81 GLY A O 1
ATOM 649 N N . PRO A 1 82 ? 9.707 2.412 -3.727 1.00 83.81 82 PRO A N 1
ATOM 650 C CA . PRO A 1 82 ? 10.829 3.186 -4.255 1.00 83.81 82 PRO A CA 1
ATOM 651 C C . PRO A 1 82 ? 12.186 2.515 -4.050 1.00 83.81 82 PRO A C 1
ATOM 653 O O . PRO A 1 82 ? 13.040 2.626 -4.923 1.00 83.81 82 PRO A O 1
ATOM 656 N N . THR A 1 83 ? 12.402 1.809 -2.932 1.00 82.81 83 THR A N 1
ATOM 657 C CA . THR A 1 83 ? 13.649 1.062 -2.711 1.00 82.81 83 THR A CA 1
ATOM 658 C C . THR A 1 83 ? 13.832 -0.041 -3.749 1.00 82.81 83 THR A C 1
ATOM 660 O O . THR A 1 83 ? 14.938 -0.201 -4.257 1.00 82.81 83 THR A O 1
ATOM 663 N N . VAL A 1 84 ? 12.773 -0.773 -4.103 1.00 78.38 84 VAL A N 1
ATOM 664 C CA . VAL A 1 84 ? 12.865 -1.808 -5.142 1.00 78.38 84 VAL A CA 1
ATOM 665 C C . VAL A 1 84 ? 13.170 -1.188 -6.505 1.00 78.38 84 VAL A C 1
ATOM 667 O O . VAL A 1 84 ? 14.112 -1.622 -7.162 1.00 78.38 84 VAL A O 1
ATOM 670 N N . HIS A 1 85 ? 12.460 -0.123 -6.883 1.00 75.12 85 HIS A N 1
ATOM 671 C CA . HIS A 1 85 ? 12.726 0.617 -8.126 1.00 75.12 85 HIS A CA 1
ATOM 672 C C . HIS A 1 85 ? 14.155 1.175 -8.183 1.00 75.12 85 HIS A C 1
ATOM 674 O O . HIS A 1 85 ? 14.811 1.100 -9.218 1.00 75.12 85 HIS A O 1
ATOM 680 N N . PHE A 1 86 ? 14.679 1.669 -7.057 1.00 78.50 86 PHE A N 1
ATOM 681 C CA . PHE A 1 86 ? 16.060 2.141 -6.955 1.00 78.50 86 PHE A CA 1
ATOM 682 C C . PHE A 1 86 ? 17.084 1.018 -7.153 1.00 78.50 86 PHE A C 1
ATOM 684 O O . PHE A 1 86 ? 18.035 1.190 -7.910 1.00 78.50 86 PHE A O 1
ATOM 691 N N . ILE A 1 87 ? 16.894 -0.131 -6.492 1.00 76.62 87 ILE A N 1
ATOM 692 C CA . ILE A 1 87 ? 17.808 -1.282 -6.585 1.00 76.62 87 ILE A CA 1
ATOM 693 C C . ILE A 1 87 ? 17.823 -1.863 -8.002 1.00 76.62 87 ILE A C 1
ATOM 695 O O . ILE A 1 87 ? 18.882 -2.241 -8.494 1.00 76.62 87 ILE A O 1
ATOM 699 N N . LEU A 1 88 ? 16.661 -1.930 -8.655 1.00 72.00 88 LEU A N 1
ATOM 700 C CA . LEU A 1 88 ? 16.536 -2.457 -10.014 1.00 72.00 88 LEU A CA 1
ATOM 70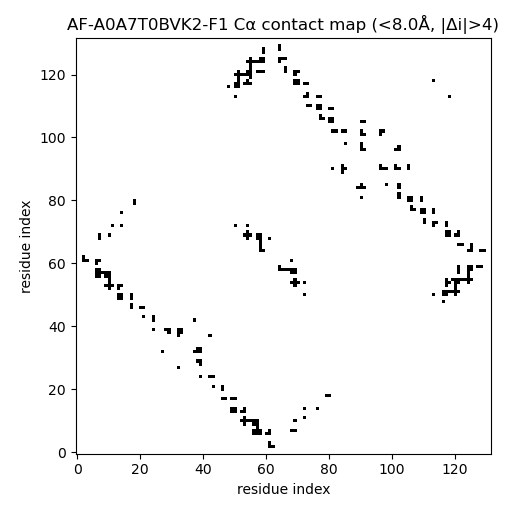1 C C . LEU A 1 88 ? 17.013 -1.469 -11.090 1.00 72.00 88 LEU A C 1
ATOM 703 O O . LEU A 1 88 ? 17.096 -1.840 -12.256 1.00 72.00 88 LEU A O 1
ATOM 707 N N . GLY A 1 89 ? 17.335 -0.224 -10.720 1.00 67.44 89 GLY A N 1
ATOM 708 C CA . GLY A 1 89 ? 17.678 0.833 -11.674 1.00 67.44 89 GLY A CA 1
ATOM 709 C C . GLY A 1 89 ? 16.489 1.299 -12.523 1.00 67.44 89 GLY A C 1
ATOM 710 O O . GLY A 1 89 ? 16.667 2.092 -13.443 1.00 67.44 89 GLY A O 1
ATOM 711 N N . GLU A 1 90 ? 15.280 0.840 -12.200 1.00 64.62 90 GLU A N 1
ATOM 712 C CA . GLU A 1 90 ? 14.030 1.153 -12.888 1.00 64.62 90 GLU A CA 1
ATOM 713 C C . GLU A 1 90 ? 13.268 2.224 -12.105 1.00 64.62 90 GLU A C 1
ATOM 715 O O . GLU A 1 90 ? 12.201 1.993 -11.542 1.00 64.62 90 GLU A O 1
ATOM 720 N N . LEU A 1 91 ? 13.812 3.438 -12.045 1.00 60.12 91 LEU A N 1
ATOM 721 C CA . LEU A 1 91 ? 13.121 4.581 -11.444 1.00 60.12 91 LEU A CA 1
ATOM 722 C C . LEU A 1 91 ? 12.107 5.185 -12.427 1.00 60.12 91 LEU A C 1
ATOM 724 O O . LEU A 1 91 ? 12.152 6.361 -12.759 1.00 60.12 91 LEU A O 1
ATOM 728 N N . GLY A 1 92 ? 11.142 4.375 -12.856 1.00 49.41 92 GLY A N 1
ATOM 729 C CA . GLY A 1 92 ? 9.920 4.847 -13.494 1.00 49.41 92 GLY A CA 1
ATOM 730 C C . GLY A 1 92 ? 9.791 4.625 -15.002 1.00 49.41 92 GLY A C 1
ATOM 731 O O . GLY A 1 92 ? 10.728 4.332 -15.734 1.00 49.41 92 GLY A O 1
ATOM 732 N N . ILE A 1 93 ? 8.541 4.801 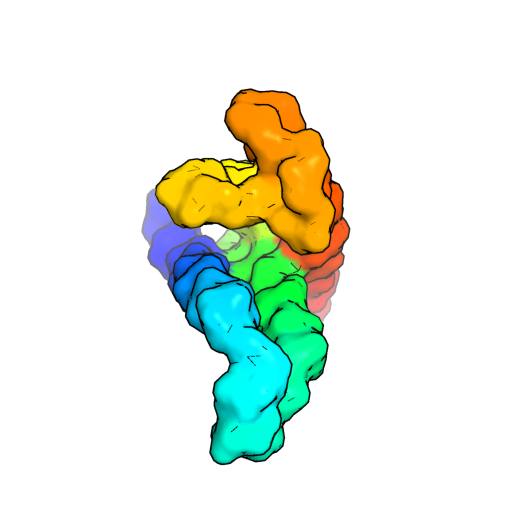-15.437 1.00 44.28 93 ILE A N 1
ATOM 733 C CA . ILE A 1 93 ? 8.013 4.685 -16.809 1.00 44.28 93 ILE A CA 1
ATOM 734 C C . IL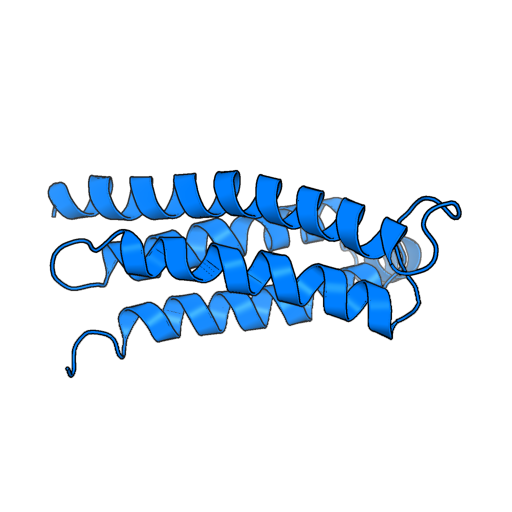E A 1 93 ? 8.575 5.780 -17.744 1.00 44.28 93 ILE A C 1
ATOM 736 O O . ILE A 1 93 ? 8.393 5.721 -18.958 1.00 44.28 93 ILE A O 1
ATOM 740 N N . ILE A 1 94 ? 9.268 6.776 -17.189 1.00 46.12 94 ILE A N 1
ATOM 741 C CA . ILE A 1 94 ? 9.844 7.909 -17.907 1.00 46.12 94 ILE A CA 1
ATOM 742 C C . ILE A 1 94 ? 11.331 7.939 -17.562 1.00 46.12 94 ILE A C 1
ATOM 744 O O . ILE A 1 94 ? 11.701 8.043 -16.397 1.00 46.12 94 ILE A O 1
ATOM 748 N N . ILE A 1 95 ? 12.157 7.849 -18.598 1.00 51.19 95 ILE A N 1
ATOM 749 C CA . ILE A 1 95 ? 13.622 7.694 -18.593 1.00 51.19 95 ILE A CA 1
ATOM 750 C C . ILE A 1 95 ? 14.352 8.872 -17.886 1.00 51.19 95 ILE A C 1
ATOM 752 O O . ILE A 1 95 ? 15.563 8.830 -17.689 1.00 51.19 95 ILE A O 1
ATOM 756 N N . ASP A 1 96 ? 13.617 9.893 -17.430 1.00 49.09 96 ASP A N 1
ATOM 757 C CA . ASP A 1 96 ? 14.142 11.157 -16.894 1.00 49.09 96 ASP A CA 1
ATOM 758 C C . ASP A 1 96 ? 14.388 11.172 -15.372 1.00 49.09 96 ASP A C 1
ATOM 760 O O . ASP A 1 96 ? 14.931 12.141 -14.840 1.00 49.09 96 ASP A O 1
ATOM 764 N N . LEU A 1 97 ? 14.003 10.125 -14.637 1.00 58.94 97 LEU A N 1
ATOM 765 C CA . LEU A 1 97 ? 14.158 10.071 -13.179 1.00 58.94 97 LEU A CA 1
ATOM 766 C C . LEU A 1 97 ? 15.354 9.189 -12.794 1.00 58.94 97 LEU A C 1
ATOM 768 O O . LEU A 1 97 ? 15.216 7.992 -12.579 1.00 58.94 97 LEU A O 1
ATOM 772 N N . ILE A 1 98 ? 16.543 9.784 -12.672 1.00 64.81 98 ILE A N 1
ATOM 773 C CA . ILE A 1 98 ? 17.774 9.068 -12.291 1.00 64.81 98 ILE A CA 1
ATOM 774 C C . ILE A 1 98 ? 18.230 9.495 -10.889 1.00 64.81 98 ILE A C 1
ATOM 776 O O . ILE A 1 98 ? 18.174 10.667 -10.513 1.00 64.81 98 ILE A O 1
ATOM 780 N N . GLY A 1 99 ? 18.717 8.533 -10.103 1.00 72.88 99 GLY A N 1
ATOM 781 C CA . GLY A 1 99 ? 19.339 8.792 -8.805 1.00 72.88 99 GLY A CA 1
ATOM 782 C C . GLY A 1 99 ? 18.352 9.219 -7.712 1.00 72.88 99 GLY A C 1
ATOM 783 O O . GLY A 1 99 ? 17.181 8.844 -7.712 1.00 72.88 99 GLY A O 1
ATOM 784 N N . LEU A 1 100 ? 18.842 9.987 -6.736 1.00 80.19 100 LEU A N 1
ATOM 785 C CA . LEU A 1 100 ? 18.086 10.335 -5.524 1.00 80.19 100 LEU A CA 1
ATOM 786 C C . LEU A 1 100 ? 16.831 11.174 -5.799 1.00 80.19 100 LEU A C 1
ATOM 788 O O . LEU A 1 100 ? 15.846 11.033 -5.079 1.00 80.19 100 LEU A O 1
ATOM 792 N N . GLU A 1 101 ? 16.839 12.023 -6.828 1.00 82.31 101 GLU A N 1
ATOM 793 C CA . GLU A 1 101 ? 15.659 12.821 -7.189 1.00 82.31 101 GLU A CA 1
ATOM 794 C C . GLU A 1 101 ? 14.528 11.938 -7.731 1.00 82.31 101 GLU A C 1
ATOM 796 O O . GLU A 1 101 ? 13.376 12.096 -7.326 1.00 82.31 101 GLU A O 1
ATOM 801 N N . GLY A 1 102 ? 14.859 10.925 -8.541 1.00 79.88 102 GLY A N 1
ATOM 802 C CA . GLY A 1 102 ? 13.895 9.920 -8.990 1.00 79.88 102 GLY A CA 1
ATOM 803 C C . GLY A 1 102 ? 13.253 9.166 -7.828 1.00 79.88 102 GLY A C 1
ATOM 804 O O . GLY A 1 102 ? 12.028 9.058 -7.749 1.00 79.88 102 GLY A O 1
ATOM 805 N N . VAL A 1 103 ? 14.065 8.733 -6.858 1.00 82.69 103 VAL A N 1
ATOM 806 C CA . VAL A 1 103 ? 13.575 8.062 -5.641 1.00 82.69 103 VAL A CA 1
ATOM 807 C C . VAL A 1 103 ? 12.597 8.939 -4.867 1.00 82.69 103 VAL A C 1
ATOM 809 O O . VAL A 1 103 ? 11.580 8.430 -4.402 1.00 82.69 103 VAL A O 1
ATOM 812 N N . LYS A 1 104 ? 12.862 10.246 -4.735 1.00 85.50 104 LYS A N 1
ATOM 813 C CA . LYS A 1 104 ? 11.962 11.172 -4.027 1.00 85.50 104 LYS A CA 1
ATOM 814 C C . LYS A 1 104 ? 10.596 11.260 -4.700 1.00 85.50 104 LYS A C 1
ATOM 816 O O . LYS A 1 104 ? 9.582 11.194 -4.008 1.00 85.50 104 LYS A O 1
ATOM 821 N N . VAL A 1 105 ? 10.559 11.381 -6.026 1.00 85.25 105 VAL A N 1
ATOM 822 C CA . VAL A 1 105 ? 9.300 11.461 -6.784 1.00 85.25 105 VAL A CA 1
ATOM 823 C C . VAL A 1 105 ? 8.524 10.149 -6.667 1.00 85.25 105 VAL A C 1
ATOM 825 O O . VAL A 1 105 ? 7.338 10.157 -6.334 1.00 85.25 105 VAL A O 1
ATOM 828 N N . VAL A 1 106 ? 9.195 9.007 -6.848 1.00 84.50 106 VAL A N 1
ATOM 829 C CA . VAL A 1 106 ? 8.572 7.684 -6.682 1.00 84.50 106 VAL A CA 1
ATOM 830 C C . VAL A 1 106 ? 8.063 7.500 -5.251 1.00 84.50 106 VAL A C 1
ATOM 832 O O . VAL A 1 106 ? 6.924 7.084 -5.058 1.00 84.50 106 VAL A O 1
ATOM 835 N N . PHE A 1 107 ? 8.833 7.904 -4.240 1.00 89.12 107 PHE A N 1
ATOM 836 C CA . PHE A 1 107 ? 8.397 7.899 -2.843 1.00 89.12 107 PHE A CA 1
ATOM 837 C C . PHE A 1 107 ? 7.131 8.725 -2.621 1.00 89.12 107 PHE A C 1
ATOM 839 O O . PHE A 1 107 ? 6.194 8.235 -1.994 1.00 89.12 107 PHE A O 1
ATOM 846 N N . GLN A 1 108 ? 7.059 9.944 -3.159 1.00 90.56 108 GLN A N 1
ATOM 847 C CA . GLN A 1 108 ? 5.872 10.792 -3.037 1.00 90.56 108 GLN A CA 1
ATOM 848 C C . GLN A 1 108 ? 4.639 10.148 -3.683 1.00 90.56 108 GLN A C 1
ATOM 850 O O . GLN A 1 108 ? 3.563 10.159 -3.082 1.00 90.56 108 GLN A O 1
ATOM 855 N N . MET A 1 109 ? 4.792 9.528 -4.858 1.00 87.81 109 MET A N 1
ATOM 856 C CA . MET A 1 109 ? 3.704 8.800 -5.520 1.00 87.81 109 MET A CA 1
ATOM 857 C C . MET A 1 109 ? 3.214 7.623 -4.670 1.00 87.81 109 MET A C 1
ATOM 859 O O . MET A 1 109 ? 2.015 7.505 -4.405 1.00 87.81 109 MET A O 1
ATOM 863 N N . TYR A 1 110 ? 4.133 6.783 -4.183 1.00 88.69 110 TYR A N 1
ATOM 864 C CA . TYR A 1 110 ? 3.785 5.662 -3.309 1.00 88.69 110 TYR A CA 1
ATOM 865 C C . TYR A 1 110 ? 3.156 6.137 -1.995 1.00 88.69 110 TYR A C 1
ATOM 867 O O . TYR A 1 110 ? 2.200 5.516 -1.532 1.00 88.69 110 TYR A O 1
ATOM 875 N N . LEU A 1 111 ? 3.619 7.251 -1.424 1.00 92.69 111 LEU A N 1
ATOM 876 C CA . LEU A 1 111 ? 3.046 7.845 -0.218 1.00 92.69 111 LEU A CA 1
ATOM 877 C C . LEU A 1 111 ? 1.605 8.312 -0.442 1.00 92.69 111 LEU A C 1
ATOM 879 O O . LEU A 1 111 ? 0.729 7.970 0.352 1.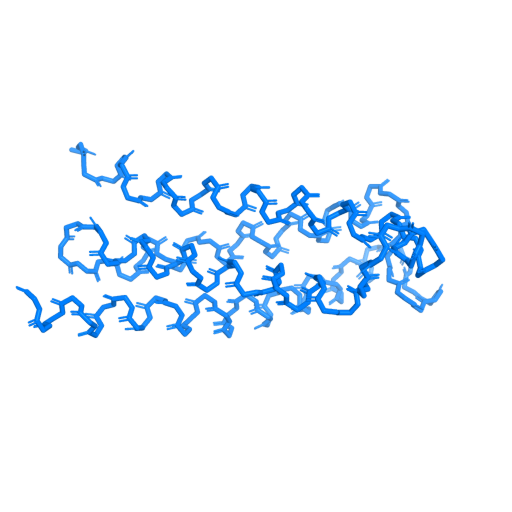00 92.69 111 LEU A O 1
ATOM 883 N N . MET A 1 112 ? 1.332 9.042 -1.528 1.00 93.06 112 MET A N 1
ATOM 884 C CA . MET A 1 112 ? -0.024 9.500 -1.853 1.00 93.06 112 MET A CA 1
ATOM 885 C C . MET A 1 112 ? -0.980 8.326 -2.083 1.00 93.06 112 MET A C 1
ATOM 887 O O . MET A 1 112 ? -2.073 8.294 -1.513 1.00 93.06 112 MET A O 1
ATOM 891 N N . LEU A 1 113 ? -0.560 7.331 -2.868 1.00 89.06 113 LEU A N 1
ATOM 892 C CA . LEU A 1 113 ? -1.366 6.137 -3.135 1.00 89.06 113 LEU A CA 1
ATOM 893 C C . LEU A 1 113 ? -1.609 5.319 -1.863 1.00 89.06 113 LEU A C 1
ATOM 895 O O . LEU A 1 113 ? -2.725 4.847 -1.633 1.00 89.06 113 LEU A O 1
ATOM 899 N N . SER A 1 114 ? -0.594 5.198 -1.006 1.00 91.75 114 SER A N 1
ATOM 900 C CA . SER A 1 114 ? -0.706 4.529 0.291 1.00 91.75 114 SER A CA 1
ATOM 901 C C . SER A 1 114 ? -1.702 5.248 1.191 1.00 91.75 114 SER A C 1
ATOM 903 O O . SER A 1 114 ? -2.594 4.605 1.729 1.00 91.75 114 SER A O 1
ATOM 905 N N . LEU A 1 115 ? -1.616 6.576 1.316 1.00 95.00 115 LEU A N 1
ATOM 906 C CA . LEU A 1 115 ? -2.554 7.371 2.114 1.00 95.00 115 LEU A CA 1
ATOM 907 C C . LEU A 1 115 ? -4.006 7.164 1.669 1.00 95.00 115 LEU A C 1
ATOM 909 O O . LEU A 1 115 ? -4.875 6.947 2.513 1.00 95.00 115 LEU A O 1
ATOM 913 N N . LEU A 1 116 ? -4.260 7.177 0.358 1.00 94.19 116 LEU A N 1
ATOM 914 C CA . LEU A 1 116 ? -5.597 6.963 -0.198 1.00 94.19 116 LEU A CA 1
ATOM 915 C C . LEU A 1 116 ? -6.102 5.540 0.071 1.00 94.19 116 LEU A C 1
ATOM 917 O O . LEU A 1 116 ? -7.133 5.351 0.716 1.00 94.19 116 LEU A O 1
ATOM 921 N N . THR A 1 117 ? -5.370 4.530 -0.394 1.00 93.50 117 THR A N 1
ATOM 922 C CA . THR A 1 117 ? -5.809 3.126 -0.335 1.00 93.50 117 THR A CA 1
ATOM 923 C C . THR A 1 117 ? -5.887 2.610 1.103 1.00 93.50 117 THR A C 1
ATOM 925 O O . THR A 1 117 ? -6.911 2.059 1.520 1.00 93.50 117 THR A O 1
ATOM 928 N N . ILE A 1 118 ? -4.850 2.849 1.910 1.00 95.38 118 ILE A N 1
ATOM 929 C CA . ILE A 1 118 ? -4.811 2.427 3.313 1.00 95.38 118 ILE A CA 1
ATOM 930 C C . ILE A 1 118 ? -5.806 3.230 4.143 1.00 95.38 118 ILE A C 1
ATOM 932 O O . ILE A 1 118 ? -6.444 2.652 5.027 1.00 95.38 118 ILE A O 1
ATOM 936 N N . GLY A 1 119 ? -5.966 4.527 3.868 1.00 95.81 119 GLY A N 1
ATOM 937 C CA . GLY A 1 119 ? -6.932 5.382 4.553 1.00 95.81 119 GLY A CA 1
ATOM 938 C C . GLY A 1 119 ? -8.366 4.891 4.358 1.00 95.81 119 GLY A C 1
ATOM 939 O O . GLY A 1 119 ? -9.097 4.728 5.341 1.00 95.81 119 GLY A O 1
ATOM 940 N N . ILE A 1 120 ? -8.742 4.564 3.115 1.00 96.19 120 ILE A N 1
ATOM 941 C CA . ILE A 1 120 ? -10.052 3.986 2.781 1.00 96.19 120 ILE A CA 1
ATOM 942 C C . ILE A 1 120 ? -10.248 2.659 3.520 1.00 96.19 120 ILE A C 1
ATOM 944 O O . ILE A 1 120 ? -11.224 2.505 4.258 1.00 96.19 120 ILE A O 1
ATOM 948 N N . GLY A 1 121 ? -9.304 1.723 3.390 1.00 95.69 121 GLY A N 1
ATOM 949 C CA . GLY A 1 121 ? -9.405 0.406 4.022 1.00 95.69 121 GLY A CA 1
ATOM 950 C C . GLY A 1 121 ? -9.512 0.476 5.548 1.00 95.69 121 GLY A C 1
ATOM 951 O O . GLY A 1 121 ? -10.417 -0.114 6.142 1.00 95.69 121 GLY A O 1
ATOM 952 N N . SER A 1 122 ? -8.666 1.283 6.190 1.00 95.94 122 SER A N 1
ATOM 953 C CA . SER A 1 122 ? -8.665 1.478 7.646 1.00 95.94 122 SER A CA 1
ATOM 954 C C . SER A 1 122 ? -9.979 2.083 8.145 1.00 95.94 122 SER A C 1
ATOM 956 O O . SER A 1 122 ? -10.528 1.647 9.161 1.00 95.94 122 SER A O 1
ATOM 958 N N . THR A 1 123 ? -10.509 3.071 7.418 1.00 95.81 123 THR A N 1
ATOM 959 C CA . THR A 1 123 ? -11.779 3.730 7.751 1.00 95.81 123 THR A CA 1
ATOM 960 C C . THR A 1 123 ? -12.945 2.755 7.626 1.00 95.81 123 THR A C 1
ATOM 962 O O . THR A 1 123 ? -13.727 2.615 8.570 1.00 95.81 123 THR A O 1
ATOM 965 N N . LEU A 1 124 ? -13.028 2.013 6.517 1.00 95.88 124 LEU A N 1
ATOM 966 C CA . LEU A 1 124 ? -14.045 0.976 6.323 1.00 95.88 124 LEU A CA 1
ATOM 967 C C . LEU A 1 124 ? -13.960 -0.108 7.406 1.00 95.88 124 LEU A C 1
ATOM 969 O O . LEU A 1 124 ? -14.987 -0.514 7.951 1.00 95.88 124 LEU A O 1
ATOM 973 N N . GLY A 1 125 ? -12.745 -0.517 7.782 1.00 94.06 125 GLY A N 1
ATOM 974 C CA . GLY A 1 125 ? -12.503 -1.515 8.825 1.00 94.06 125 GLY A CA 1
ATOM 975 C C . GLY A 1 125 ? -13.049 -1.084 10.181 1.00 94.06 125 GLY A C 1
ATOM 976 O O . GLY A 1 125 ? -13.682 -1.877 10.882 1.00 94.06 125 GLY A O 1
ATOM 977 N N . LYS A 1 126 ? -12.875 0.193 10.540 1.00 94.50 126 LYS A N 1
ATOM 978 C CA . LYS A 1 126 ? -13.440 0.748 11.777 1.00 94.50 126 LYS A CA 1
ATOM 979 C C . LYS A 1 126 ? -14.961 0.881 11.709 1.00 94.50 126 LYS A C 1
ATOM 981 O O . LYS A 1 126 ? -15.641 0.527 12.672 1.00 94.50 126 LYS A O 1
ATOM 986 N N . LEU A 1 127 ? -15.494 1.385 10.595 1.00 95.00 127 LEU A N 1
ATOM 987 C CA . LEU A 1 127 ? -16.931 1.612 10.423 1.00 95.00 127 LEU A CA 1
ATOM 988 C C . LEU A 1 127 ? -17.730 0.308 10.466 1.00 95.00 127 LEU A C 1
ATOM 990 O O . LEU A 1 127 ? -18.714 0.224 11.198 1.00 95.00 127 LEU A O 1
ATOM 994 N N . LEU A 1 128 ? -17.303 -0.711 9.715 1.00 92.75 128 LEU A N 1
ATOM 995 C CA . LEU A 1 128 ? -17.998 -2.000 9.667 1.00 92.75 128 LEU A CA 1
ATOM 996 C C . LEU A 1 128 ? -17.874 -2.770 10.972 1.00 92.75 128 LEU A C 1
ATOM 998 O O . LEU A 1 128 ? -18.800 -3.471 11.359 1.00 92.75 128 LEU A O 1
ATOM 1002 N N . ARG A 1 129 ? -16.773 -2.591 11.699 1.00 88.38 129 ARG A N 1
ATOM 1003 C CA . ARG A 1 129 ? -16.664 -3.167 13.029 1.00 88.38 129 ARG A CA 1
ATOM 1004 C C . ARG A 1 129 ? -17.607 -2.536 14.038 1.00 88.38 129 ARG A C 1
ATOM 1006 O O . ARG A 1 129 ? -18.169 -3.261 14.832 1.00 88.38 129 ARG A O 1
ATOM 1013 N N . LYS A 1 130 ? -17.797 -1.216 14.029 1.00 80.00 130 LYS A N 1
ATOM 1014 C CA . LYS A 1 130 ? -18.740 -0.568 14.960 1.00 80.00 130 LYS A CA 1
ATOM 1015 C C . LYS A 1 130 ? -20.171 -1.124 14.822 1.00 80.00 130 LYS A C 1
ATOM 1017 O O . LYS A 1 130 ? -20.962 -0.975 15.745 1.00 80.00 130 LYS A O 1
ATOM 1022 N N . LYS A 1 131 ? -20.498 -1.729 13.674 1.00 71.94 131 LYS A N 1
ATOM 1023 C CA . LYS A 1 131 ? -21.793 -2.364 13.406 1.00 71.94 131 LYS A CA 1
ATOM 1024 C C . LYS A 1 131 ? -21.910 -3.812 13.915 1.00 71.94 131 LYS A C 1
ATOM 1026 O O . LYS A 1 131 ? -23.036 -4.289 13.980 1.00 71.94 131 LYS A O 1
ATOM 1031 N N . ASN A 1 132 ? -20.800 -4.478 14.253 1.00 59.72 132 ASN A N 1
ATOM 1032 C CA . ASN A 1 132 ? -20.740 -5.877 14.704 1.00 59.72 132 ASN A CA 1
ATOM 1033 C C . ASN A 1 132 ? -20.329 -5.971 16.174 1.00 59.72 132 ASN A C 1
ATOM 1035 O O . ASN A 1 132 ? -20.922 -6.807 16.881 1.00 59.72 132 ASN A O 1
#

Sequence (132 aa):
MKILESSWWLGFMLIIFFLIMGNLAAIFNGYQFNRFGLNRDFVLILVWILPALASFLAVFKSKGGNILLGLSFIPIISFSGPTVHFILGELGIIIDLIGLEGVKVVFQMYLMLSLLTIGIGSTLGKLLRKKN

Secondary structure (DSSP, 8-state):
-TTTTTHHHHHHHHHHHHHHHHHHHHHS-HHHHHHTT--HHHHHHHHHHHHHHHHHHHHHHSSS--HHHHHTHHHHHHHHHHHHHHHTT---SSTT--HHHHHHHHHHHHHHHHHHHHHHHHHHHHHHHHT-

Organism: NCBI:txid2705533

pLDDT: mean 83.06, std 12.71, range [44.28, 96.19]

Foldseek 3Di:
DVQLPDQLVQLVVLVVVLLVQLVVLVPDDQVNCVVVVHGSVVSNVVSLLSLLQSLLSSQLRGPPSDSVSLLVCLVVQLPSQLVVCLVVQNLDPDPPQGDPNSSVVSSVVSNVSSCVSSVNSSVNSSVVNVVD